Protein AF-A0A7S2NSR1-F1 (afdb_monomer)

Nearest PDB structures (foldseek):
  8z9d-assembly1_PP  TM=3.890E-01  e=7.641E+00  Spinacia oleracea
  7brs-assembly3_C  TM=3.812E-01  e=5.756E+00  Escherichia coli K-12
  3wx1-assembly1_A  TM=3.273E-01  e=6.822E+00  Mus musculus

Organism: NCBI:txid156173

Mean predicted aligned error: 7.09 Å

Secondary structure (DSSP, 8-state):
--PPTT----EEEE------EE-SS-EES--EEEEEETTT--EEEEEEEE--GGGGT-SEEEEEEE-TTS-EEEEEEEE-TTTTTTTTTT-SSSSS-EEEEEEEETTT--EEEEEEEE---SSHHHHTTTT-S---EEEE--TT--HHHHHHHHHHHHHHHHHHT---TT--

Radius of gyration: 16.73 Å; Cα contacts (8 Å, |Δi|>4): 337; chains: 1; bounding box: 35×41×42 Å

Structure (mmCIF, N/CA/C/O backbone):
data_AF-A0A7S2NSR1-F1
#
_entry.id   AF-A0A7S2NSR1-F1
#
loop_
_atom_site.group_PDB
_atom_site.id
_atom_site.type_symbol
_atom_site.label_atom_id
_atom_site.label_alt_id
_atom_site.label_comp_id
_atom_site.label_asym_id
_atom_site.label_entity_id
_atom_site.label_seq_id
_atom_site.pdbx_PDB_ins_code
_atom_site.Cartn_x
_atom_site.Cartn_y
_atom_site.Cartn_z
_atom_site.occupancy
_atom_site.B_iso_or_equiv
_atom_site.auth_seq_id
_atom_site.auth_comp_id
_atom_site.auth_asym_id
_atom_site.auth_atom_id
_atom_site.pdbx_PDB_model_num
ATOM 1 N N . TYR A 1 1 ? -22.356 -13.644 7.910 1.00 44.75 1 TYR A N 1
ATOM 2 C CA . TYR A 1 1 ? -20.954 -13.197 7.951 1.00 44.75 1 TYR A CA 1
ATOM 3 C C . TYR A 1 1 ? -20.373 -13.684 9.257 1.00 44.75 1 TYR A C 1
ATOM 5 O O . TYR A 1 1 ? -20.741 -13.155 10.294 1.00 44.75 1 TYR A O 1
ATOM 13 N N . GLY A 1 2 ? -19.601 -14.764 9.228 1.00 57.62 2 GLY A N 1
ATOM 14 C CA . GLY A 1 2 ? -19.029 -15.362 10.428 1.00 57.62 2 GLY A CA 1
ATOM 15 C C . GLY A 1 2 ? -17.594 -15.750 10.132 1.00 57.62 2 GLY A C 1
ATOM 16 O O . GLY A 1 2 ? -17.317 -16.271 9.052 1.00 57.62 2 GLY A O 1
ATOM 17 N N . TRP A 1 3 ? -16.701 -15.429 11.059 1.00 63.16 3 TRP A N 1
ATOM 18 C CA . TRP A 1 3 ? -15.359 -15.994 11.084 1.00 63.16 3 TRP A CA 1
ATOM 19 C C . TRP A 1 3 ? -15.455 -17.525 11.179 1.00 63.16 3 TRP A C 1
ATOM 21 O O . TRP A 1 3 ? -16.471 -18.023 11.677 1.00 63.16 3 TRP A O 1
ATOM 31 N N . PRO A 1 4 ? -14.446 -18.276 10.701 1.00 76.00 4 PRO A N 1
ATOM 32 C CA . PRO A 1 4 ? -14.382 -19.712 10.946 1.00 76.00 4 PRO A CA 1
ATOM 33 C C . PRO A 1 4 ? -14.554 -19.971 12.447 1.00 76.00 4 PRO A C 1
ATOM 35 O O . PRO A 1 4 ? -13.941 -19.287 13.268 1.00 76.00 4 PRO A O 1
ATOM 38 N N . GLU A 1 5 ? -15.432 -20.903 12.816 1.00 78.25 5 GLU A N 1
ATOM 39 C CA . GLU A 1 5 ? -15.700 -21.194 14.225 1.00 78.25 5 GLU A CA 1
ATOM 40 C C . GLU A 1 5 ? -14.396 -21.574 14.946 1.00 78.25 5 GLU A C 1
ATOM 42 O O . GLU A 1 5 ? -13.675 -22.470 14.512 1.00 78.25 5 GLU A O 1
ATOM 47 N N . GLY A 1 6 ? -14.089 -20.875 16.043 1.00 79.44 6 GLY A N 1
ATOM 48 C CA . GLY A 1 6 ? -12.902 -21.125 16.867 1.00 79.44 6 GLY A CA 1
ATOM 49 C C . GLY A 1 6 ? -11.679 -20.252 16.566 1.00 79.44 6 GLY A C 1
ATOM 50 O O . GLY A 1 6 ? -10.741 -20.278 17.360 1.00 79.44 6 GLY A O 1
ATOM 51 N N . GLU A 1 7 ? -11.682 -19.441 15.502 1.00 79.62 7 GLU A N 1
ATOM 52 C CA . GLU A 1 7 ? -10.598 -18.482 15.257 1.00 79.62 7 GLU A CA 1
ATOM 53 C C . GLU A 1 7 ? -10.914 -17.093 15.820 1.00 79.62 7 GLU A C 1
ATOM 55 O O . GLU A 1 7 ? -11.949 -16.492 15.524 1.00 79.62 7 GLU A O 1
ATOM 60 N N . VAL A 1 8 ? -9.996 -16.565 16.636 1.00 80.50 8 VAL A N 1
ATOM 61 C CA . VAL A 1 8 ? -10.077 -15.199 17.162 1.00 80.50 8 VAL A CA 1
ATOM 62 C C . VAL A 1 8 ? -9.380 -14.266 16.168 1.00 80.50 8 VAL A C 1
ATOM 64 O O . VAL A 1 8 ? -8.158 -14.352 16.020 1.00 80.50 8 VAL A O 1
ATOM 67 N N . PRO A 1 9 ? -10.108 -13.375 15.469 1.00 83.81 9 PRO A N 1
ATOM 68 C CA . PRO A 1 9 ? -9.483 -12.428 14.556 1.00 83.81 9 PRO A CA 1
ATOM 69 C C . PRO A 1 9 ? -8.583 -11.469 15.341 1.00 83.81 9 PRO A C 1
ATOM 71 O O . PRO A 1 9 ? -8.995 -10.932 16.364 1.00 83.81 9 PRO A O 1
ATOM 74 N N . MET A 1 10 ? -7.362 -11.240 14.855 1.00 88.06 10 MET A N 1
ATOM 75 C CA . MET A 1 10 ? -6.418 -10.306 15.487 1.00 88.06 10 MET A CA 1
ATOM 76 C C . MET A 1 10 ? -6.548 -8.889 14.920 1.00 88.06 10 MET A C 1
ATOM 78 O O . MET A 1 10 ? -6.518 -7.909 15.657 1.00 88.06 10 MET A O 1
ATOM 82 N N . LEU A 1 11 ? -6.719 -8.776 13.602 1.00 93.06 11 LEU A N 1
ATOM 83 C CA . LEU A 1 11 ? -6.808 -7.505 12.889 1.00 93.06 11 LEU A CA 1
ATOM 84 C C . LEU A 1 11 ? -8.128 -7.420 12.133 1.00 93.06 11 LEU A C 1
ATOM 86 O O . LEU A 1 11 ? -8.550 -8.379 11.487 1.00 93.06 11 LEU A O 1
ATOM 90 N N . GLN A 1 12 ? -8.750 -6.246 12.175 1.00 93.19 12 GLN A N 1
ATOM 91 C CA . GLN A 1 12 ? -9.873 -5.909 11.315 1.00 93.19 12 GLN A CA 1
ATOM 92 C C . GLN A 1 12 ? -9.478 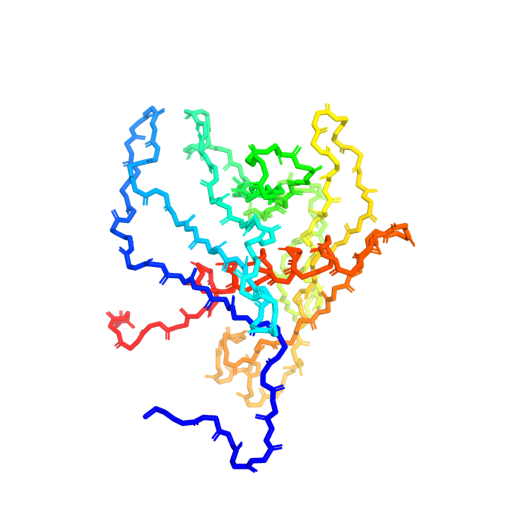-4.737 10.421 1.00 93.19 12 GLN A C 1
ATOM 94 O O . GLN A 1 12 ? -9.135 -3.657 10.906 1.00 93.19 12 GLN A O 1
ATOM 99 N N . PHE A 1 13 ? -9.568 -4.968 9.113 1.00 94.88 13 PHE A N 1
ATOM 100 C CA . PHE A 1 13 ? -9.422 -3.947 8.085 1.00 94.88 13 PHE A CA 1
ATOM 101 C C . PHE A 1 13 ? -10.811 -3.464 7.680 1.00 94.88 13 PHE A C 1
ATOM 103 O O . PHE A 1 13 ? -11.662 -4.271 7.304 1.00 94.88 13 PHE A O 1
ATOM 110 N N . ASP A 1 14 ? -11.046 -2.160 7.759 1.00 94.38 14 ASP A N 1
ATOM 111 C CA . ASP A 1 14 ? -12.296 -1.544 7.327 1.00 94.38 14 ASP A CA 1
ATOM 112 C C . ASP A 1 14 ? -12.031 -0.615 6.143 1.00 94.38 14 ASP A C 1
ATOM 114 O O . ASP A 1 14 ? -11.236 0.325 6.229 1.00 94.38 14 ASP A O 1
ATOM 118 N N . ARG A 1 15 ? -12.682 -0.916 5.016 1.00 92.75 15 ARG A N 1
ATOM 119 C CA . ARG A 1 15 ? -12.640 -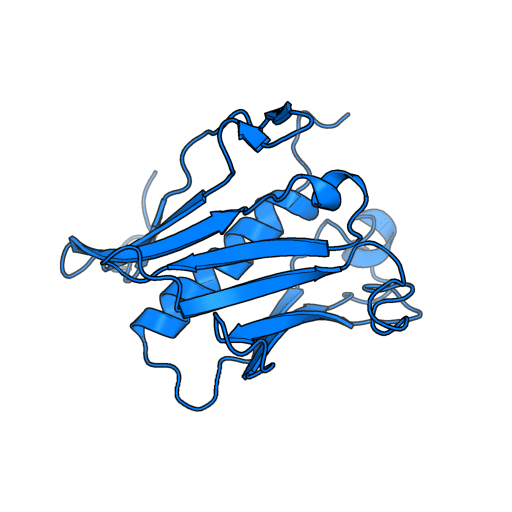0.112 3.796 1.00 92.75 15 ARG A CA 1
ATOM 120 C C . ARG A 1 15 ? -14.039 0.445 3.535 1.00 92.75 15 ARG A C 1
ATOM 122 O O . ARG A 1 15 ? -14.886 -0.288 3.014 1.00 92.75 15 ARG A O 1
ATOM 129 N N . PRO A 1 16 ? -14.296 1.728 3.830 1.00 90.56 16 PRO A N 1
ATOM 130 C CA . PRO A 1 16 ? -15.581 2.329 3.521 1.00 90.56 16 PRO A CA 1
ATOM 131 C C . PRO A 1 16 ? -15.783 2.413 2.006 1.00 90.56 16 PRO A C 1
ATOM 133 O O . PRO A 1 16 ? -14.847 2.634 1.232 1.00 90.56 16 PRO A O 1
ATOM 136 N N . PHE A 1 17 ? -17.034 2.291 1.566 1.00 85.06 17 PHE A N 1
ATOM 137 C CA . PHE A 1 17 ? -17.376 2.569 0.177 1.00 85.06 17 PHE A CA 1
ATOM 138 C C . PHE A 1 17 ? -17.165 4.062 -0.116 1.00 85.06 17 PHE A C 1
ATOM 140 O O . PHE A 1 17 ? -17.835 4.928 0.448 1.00 85.06 17 PHE A O 1
ATOM 147 N N . ARG A 1 18 ? -16.224 4.366 -1.014 1.00 85.94 18 ARG A N 1
ATOM 148 C CA . ARG A 1 18 ? -15.900 5.727 -1.456 1.00 85.94 18 ARG A CA 1
ATOM 149 C C . ARG A 1 18 ? -16.059 5.814 -2.977 1.00 85.94 18 ARG A C 1
ATOM 151 O O . ARG A 1 18 ? -15.383 5.095 -3.711 1.00 85.94 18 ARG A O 1
ATOM 158 N N . CYS A 1 19 ? -16.919 6.712 -3.462 1.00 82.56 19 CYS A N 1
ATOM 159 C CA . CYS A 1 19 ? -16.980 7.076 -4.883 1.00 82.56 19 CYS A CA 1
ATOM 160 C C . CYS A 1 19 ? -15.870 8.082 -5.192 1.00 82.56 19 CYS A C 1
ATOM 162 O O . CYS A 1 19 ? -16.094 9.293 -5.137 1.00 82.56 19 CYS A O 1
ATOM 164 N N . THR A 1 20 ? -14.668 7.579 -5.460 1.00 82.69 20 THR A N 1
ATOM 165 C CA . THR A 1 20 ? -13.517 8.432 -5.760 1.00 82.69 20 THR A CA 1
ATOM 166 C C . THR A 1 20 ? -13.690 9.119 -7.104 1.00 82.69 20 THR A C 1
ATOM 168 O O . THR A 1 20 ? -13.854 8.454 -8.125 1.00 82.69 20 THR A O 1
ATOM 171 N N . MET A 1 21 ? -13.621 10.449 -7.105 1.00 77.31 21 MET A N 1
ATOM 172 C CA . MET A 1 21 ? -13.646 11.254 -8.321 1.00 77.31 21 MET A CA 1
ATOM 173 C C . MET A 1 21 ? -12.380 12.094 -8.413 1.00 77.31 21 MET A C 1
ATOM 175 O O . MET A 1 21 ? -12.028 12.831 -7.492 1.00 77.31 21 MET A O 1
ATOM 179 N N . CYS A 1 22 ? -11.697 11.987 -9.546 1.00 71.38 22 CYS A N 1
ATOM 180 C CA . CYS A 1 22 ? -10.557 12.834 -9.854 1.00 71.38 22 CYS A CA 1
ATOM 181 C C . CYS A 1 22 ? -11.065 14.204 -10.324 1.00 71.38 22 CYS A C 1
ATOM 183 O O . CYS A 1 22 ? -11.746 14.291 -11.344 1.00 71.38 22 CYS A O 1
ATOM 185 N N . CYS A 1 23 ? -10.732 15.265 -9.593 1.00 68.38 23 CYS A N 1
ATOM 186 C CA . CYS A 1 23 ? -10.880 16.652 -10.027 1.00 68.38 23 CYS A CA 1
ATOM 187 C C . CYS A 1 23 ? -9.497 17.195 -10.424 1.00 68.38 23 CYS A C 1
ATOM 189 O O . CYS A 1 23 ? -8.474 16.685 -9.967 1.00 68.38 23 CYS A O 1
ATOM 191 N N . CYS A 1 24 ? -9.441 18.233 -11.263 1.00 66.44 24 CYS A N 1
ATOM 192 C CA . CYS A 1 24 ? -8.185 18.775 -11.796 1.00 66.44 24 CYS A CA 1
ATOM 193 C C . CYS A 1 24 ? -7.163 19.177 -10.716 1.00 66.44 24 CYS A C 1
ATOM 195 O O . CYS A 1 24 ? -5.969 19.153 -10.987 1.00 66.44 24 CYS A O 1
ATOM 197 N N . CYS A 1 25 ? -7.603 19.503 -9.496 1.00 70.81 25 CYS A N 1
ATOM 198 C CA . CYS A 1 25 ? -6.738 19.929 -8.395 1.00 70.81 25 CYS A CA 1
ATOM 199 C C . CYS A 1 25 ? -6.784 19.028 -7.148 1.00 70.81 25 CYS A C 1
ATOM 201 O O . CYS A 1 25 ? -5.965 19.212 -6.248 1.00 70.81 25 CYS A O 1
ATOM 203 N N . CYS A 1 26 ? -7.705 18.064 -7.067 1.00 70.25 26 CYS A N 1
ATOM 2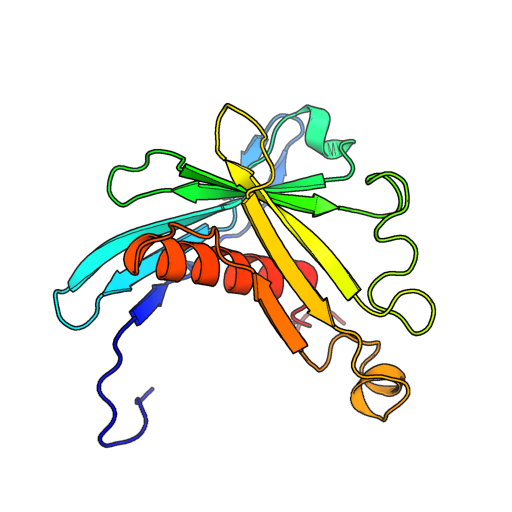04 C CA . CYS A 1 26 ? -7.881 17.232 -5.876 1.00 70.25 26 CYS A CA 1
ATOM 205 C C . CYS A 1 26 ? -8.554 15.890 -6.184 1.00 70.25 26 CYS A C 1
ATOM 207 O O . CYS A 1 26 ? -9.252 15.727 -7.184 1.00 70.25 26 CYS A O 1
ATOM 209 N N . LEU A 1 27 ? -8.380 14.931 -5.278 1.00 80.94 27 LEU A N 1
ATOM 210 C CA . LEU A 1 27 ? -9.111 13.671 -5.297 1.00 80.94 27 LEU A CA 1
ATOM 211 C C . LEU A 1 27 ? -10.291 13.777 -4.337 1.00 80.94 27 LEU A C 1
ATOM 213 O O . LEU A 1 27 ? -10.115 13.812 -3.119 1.00 80.94 27 LEU A O 1
ATOM 217 N N . LEU A 1 28 ? -11.497 13.862 -4.889 1.00 82.88 28 LEU A N 1
ATOM 218 C CA . LEU A 1 28 ? -12.724 13.850 -4.105 1.00 82.88 28 LEU A CA 1
ATOM 219 C C . LEU A 1 28 ? -12.980 12.418 -3.635 1.00 82.88 28 LEU A C 1
ATOM 221 O O . LEU A 1 28 ? -12.962 11.490 -4.444 1.00 82.88 28 LEU A O 1
ATOM 225 N N . ASN A 1 29 ? -13.239 12.245 -2.337 1.00 87.62 29 ASN A N 1
ATOM 226 C CA . ASN A 1 29 ? -13.463 10.942 -1.699 1.00 87.62 29 ASN A CA 1
ATOM 227 C C . ASN A 1 29 ? -12.352 9.920 -2.012 1.00 87.62 29 ASN A C 1
ATOM 229 O O . ASN A 1 29 ? -12.625 8.908 -2.664 1.00 87.62 29 ASN A O 1
ATOM 233 N N . PRO A 1 30 ? -11.101 10.171 -1.586 1.00 90.12 30 PRO A N 1
ATOM 234 C CA . PRO A 1 30 ? -10.001 9.232 -1.790 1.00 90.12 30 PRO A CA 1
ATOM 235 C C . PRO A 1 30 ? -10.330 7.856 -1.199 1.00 90.12 30 PRO A C 1
ATOM 237 O O . PRO A 1 30 ? -11.037 7.751 -0.195 1.00 90.12 30 PRO A O 1
ATOM 240 N N . GLN A 1 31 ? -9.813 6.804 -1.832 1.00 92.31 31 GLN A N 1
ATOM 241 C CA . GLN A 1 31 ? -9.877 5.457 -1.271 1.00 92.31 31 GLN A CA 1
ATOM 242 C C . GLN A 1 31 ? -9.038 5.400 0.009 1.00 92.31 31 GLN A C 1
ATOM 244 O O . GLN A 1 31 ? -7.942 5.958 0.063 1.00 92.31 31 GLN A O 1
ATOM 249 N N . GLU A 1 32 ? -9.541 4.717 1.026 1.00 94.94 32 GLU A N 1
ATOM 250 C CA . GLU A 1 32 ? -8.862 4.562 2.309 1.00 94.94 32 GLU A CA 1
ATOM 251 C C . GLU A 1 32 ? -9.197 3.208 2.931 1.00 94.94 32 GLU A C 1
ATOM 253 O O . GLU A 1 32 ? -10.207 2.588 2.594 1.00 94.94 32 GLU A O 1
ATOM 258 N N . MET A 1 33 ? -8.336 2.759 3.833 1.00 96.44 33 MET A N 1
ATOM 259 C CA . MET A 1 33 ? -8.508 1.548 4.615 1.00 96.44 33 MET A CA 1
ATOM 260 C C . MET A 1 33 ? -7.973 1.799 6.017 1.00 96.44 33 MET A C 1
ATOM 262 O O . MET A 1 33 ? -6.821 2.195 6.175 1.00 96.44 33 MET A O 1
ATOM 266 N N . SER A 1 34 ? -8.803 1.567 7.025 1.00 96.44 34 SER A N 1
ATOM 267 C CA . SER A 1 34 ? -8.416 1.673 8.430 1.00 96.44 34 SER A CA 1
ATOM 268 C C . SER A 1 34 ? -8.128 0.297 9.020 1.00 96.44 34 SER A C 1
ATOM 270 O O . SER A 1 34 ? -8.678 -0.711 8.572 1.00 96.44 34 SER A O 1
ATOM 272 N N . VAL A 1 35 ? -7.247 0.258 10.016 1.00 96.94 35 VAL A N 1
ATOM 273 C CA . VAL A 1 35 ? -6.859 -0.957 10.734 1.00 96.94 35 VAL A CA 1
ATOM 274 C C . VAL A 1 35 ? -7.136 -0.771 12.210 1.00 96.94 35 VAL A C 1
ATOM 276 O O . VAL A 1 35 ? -6.783 0.253 12.799 1.00 96.94 35 VAL A O 1
ATOM 279 N N . LYS A 1 36 ? -7.713 -1.796 12.826 1.00 95.19 36 LYS A N 1
ATOM 280 C CA . LYS A 1 36 ? -7.838 -1.884 14.277 1.00 95.19 36 LYS A CA 1
ATOM 281 C C . LYS A 1 36 ? -7.464 -3.271 14.777 1.00 95.19 36 LYS A C 1
ATOM 283 O O . LYS A 1 36 ? -7.709 -4.270 14.096 1.00 95.19 36 LYS A O 1
ATOM 288 N N . ASP A 1 37 ? -6.898 -3.312 15.974 1.00 93.94 37 ASP A N 1
ATOM 289 C CA . ASP A 1 37 ? -6.744 -4.549 16.731 1.00 93.94 37 ASP A CA 1
ATOM 290 C C . ASP A 1 37 ? -8.112 -4.943 17.297 1.00 93.94 37 ASP A C 1
ATOM 292 O O . ASP A 1 37 ? -8.786 -4.152 17.961 1.00 93.94 37 ASP A O 1
ATOM 296 N N . VAL A 1 38 ? -8.553 -6.163 17.003 1.00 90.81 38 VAL A N 1
ATOM 297 C CA . VAL A 1 38 ? -9.863 -6.655 17.442 1.00 90.81 38 VAL A CA 1
ATOM 298 C C . VAL A 1 38 ? -9.861 -7.004 18.929 1.00 90.81 38 VAL A C 1
ATOM 300 O O . VAL A 1 38 ? -10.890 -6.864 19.590 1.00 90.81 38 VAL A O 1
ATOM 303 N N . THR A 1 39 ? -8.715 -7.406 19.476 1.00 88.81 39 THR A N 1
ATOM 304 C CA . THR A 1 39 ? -8.581 -7.817 20.879 1.00 88.81 39 THR A CA 1
ATOM 305 C C . THR A 1 39 ? -8.749 -6.619 21.803 1.00 88.81 39 THR A C 1
ATOM 307 O O . THR A 1 39 ? -9.501 -6.665 22.773 1.00 88.81 39 THR A O 1
ATOM 310 N N . THR A 1 40 ? -8.064 -5.524 21.479 1.00 89.19 40 THR A N 1
ATOM 311 C CA . THR A 1 40 ? -8.053 -4.295 22.282 1.00 89.19 40 THR A CA 1
ATOM 312 C C . THR A 1 40 ? -9.065 -3.250 21.802 1.00 89.19 40 THR A C 1
ATOM 314 O O . THR A 1 40 ? -9.294 -2.265 22.499 1.00 89.19 40 THR A O 1
ATOM 317 N N . GLN A 1 41 ? -9.675 -3.445 20.624 1.00 89.25 41 GLN A N 1
ATOM 318 C CA . GLN A 1 41 ? -10.510 -2.453 19.924 1.00 89.25 41 GLN A CA 1
ATOM 319 C C . GLN A 1 41 ? -9.783 -1.120 19.673 1.00 89.25 41 GLN A C 1
ATOM 321 O O . GLN A 1 41 ? -10.418 -0.078 19.504 1.00 89.25 41 GLN A O 1
ATOM 326 N N . THR A 1 42 ? -8.448 -1.143 19.633 1.00 92.38 42 THR A N 1
ATOM 327 C CA . THR A 1 42 ? -7.638 0.061 19.438 1.00 92.38 42 THR A CA 1
ATOM 328 C C . THR A 1 42 ? -7.433 0.352 17.949 1.00 92.38 42 THR A C 1
ATOM 330 O O . THR A 1 42 ? -7.125 -0.560 17.172 1.00 92.38 42 THR A O 1
ATOM 333 N N . PRO A 1 43 ? -7.609 1.612 17.509 1.00 94.94 43 PRO A N 1
ATOM 334 C CA . PRO A 1 43 ? -7.282 2.001 16.147 1.00 94.94 43 PRO A CA 1
ATOM 335 C C . PRO A 1 43 ? -5.762 2.048 15.980 1.00 94.94 43 PRO A C 1
ATOM 337 O O . PRO A 1 43 ? -5.070 2.724 16.737 1.00 94.94 43 PRO A O 1
ATOM 340 N N . LEU A 1 44 ? -5.251 1.362 14.961 1.00 95.94 44 LEU A N 1
ATOM 341 C CA . LEU A 1 44 ? -3.820 1.326 14.650 1.00 95.94 44 LEU A CA 1
ATOM 342 C C . LEU A 1 44 ? -3.428 2.347 13.578 1.00 95.94 44 LEU A C 1
ATOM 344 O O . LEU A 1 44 ? -2.243 2.491 13.301 1.00 95.94 44 LEU A O 1
ATOM 348 N N . GLY A 1 45 ? -4.397 3.037 12.970 1.00 96.25 45 GLY A N 1
ATOM 349 C CA . GLY A 1 45 ? -4.195 3.927 11.827 1.00 96.25 45 GLY A CA 1
ATOM 350 C C . GLY A 1 45 ? -4.689 3.287 10.533 1.00 96.25 45 GLY A C 1
ATOM 351 O O . GLY A 1 45 ? -5.715 2.601 10.525 1.00 96.25 45 GLY A O 1
ATOM 352 N N . GLY A 1 46 ? -3.983 3.503 9.427 1.00 96.88 46 GLY A N 1
ATOM 353 C CA . GLY A 1 46 ? -4.376 2.917 8.150 1.00 96.88 46 GLY A CA 1
ATOM 354 C C . GLY A 1 46 ? -3.661 3.501 6.946 1.00 96.88 46 GLY A C 1
ATOM 355 O O . GLY A 1 46 ? -2.611 4.124 7.063 1.00 96.88 46 GLY A O 1
ATOM 356 N N . THR A 1 47 ? -4.254 3.301 5.776 1.00 97.69 47 THR A N 1
ATOM 357 C CA . THR A 1 47 ? -3.730 3.793 4.504 1.00 97.69 47 THR A CA 1
ATOM 358 C C . THR A 1 47 ? -4.774 4.624 3.786 1.00 97.69 47 THR A C 1
ATOM 360 O O . THR A 1 47 ? -5.954 4.276 3.758 1.00 97.69 47 THR A O 1
ATOM 363 N N . LYS A 1 48 ? -4.337 5.705 3.146 1.00 95.31 48 LYS A N 1
ATOM 364 C CA . LYS A 1 48 ? -5.180 6.552 2.309 1.00 95.31 48 LYS A CA 1
ATOM 365 C C . LYS A 1 48 ? -4.481 6.868 0.998 1.00 95.31 48 LYS A C 1
ATOM 367 O O . LYS A 1 48 ? -3.290 7.165 0.961 1.00 95.31 48 LYS A O 1
ATOM 372 N N . MET A 1 49 ? -5.246 6.815 -0.083 1.00 91.94 49 MET A N 1
ATOM 373 C CA . MET A 1 49 ? -4.793 7.249 -1.394 1.00 91.94 49 MET A CA 1
ATOM 374 C C . MET A 1 49 ? -4.590 8.766 -1.384 1.00 91.94 49 MET A C 1
ATOM 376 O O . MET A 1 49 ? -5.506 9.526 -1.059 1.00 91.94 49 MET A O 1
ATOM 380 N N . GLU A 1 50 ? -3.397 9.207 -1.760 1.00 88.19 50 GLU A N 1
ATOM 381 C CA . GLU A 1 50 ? -3.080 10.621 -1.918 1.00 88.19 50 GLU A CA 1
ATOM 382 C C . GLU A 1 50 ? -3.185 11.045 -3.380 1.00 88.19 50 GLU A C 1
ATOM 384 O O . GLU A 1 50 ? -3.103 10.237 -4.305 1.00 88.19 50 GLU A O 1
ATOM 389 N N . TRP A 1 51 ? -3.383 12.344 -3.583 1.00 75.38 51 TRP A N 1
ATOM 390 C CA . TRP A 1 51 ? -3.391 12.961 -4.898 1.00 75.38 51 TRP A CA 1
ATOM 391 C C . TRP A 1 51 ? -2.823 14.364 -4.820 1.00 75.38 51 TRP A C 1
ATOM 393 O O . TRP A 1 51 ? -3.215 15.153 -3.961 1.00 75.38 51 TRP A O 1
ATOM 403 N N . SER A 1 52 ? -1.949 14.693 -5.761 1.00 67.19 52 SER A N 1
ATOM 404 C CA . SER A 1 52 ? -1.503 16.060 -6.002 1.00 67.19 52 SER A CA 1
ATOM 405 C C . SER A 1 52 ? -1.901 16.491 -7.417 1.00 67.19 52 SER A C 1
ATOM 407 O O . SER A 1 52 ? -2.051 15.667 -8.308 1.00 67.19 52 SER A O 1
ATOM 409 N N . CYS A 1 53 ? -2.115 17.786 -7.646 1.00 53.78 53 CYS A N 1
ATOM 410 C CA . CYS A 1 53 ? -2.527 18.333 -8.950 1.00 53.78 53 CYS A CA 1
ATOM 411 C C . CYS A 1 53 ? -1.621 17.906 -10.143 1.00 53.78 53 CYS A C 1
ATOM 413 O O . CYS A 1 53 ? -2.149 17.532 -11.195 1.00 53.78 53 CYS A O 1
ATOM 415 N N . PRO A 1 54 ? -0.279 17.812 -10.002 1.00 58.66 54 PRO A N 1
ATOM 416 C CA . PRO A 1 54 ? 0.579 17.246 -11.050 1.00 58.66 54 PRO A CA 1
ATOM 417 C C . PRO A 1 54 ? 0.333 15.747 -11.302 1.00 58.66 54 PRO A C 1
ATOM 419 O O . PRO A 1 54 ? 0.725 15.231 -12.344 1.00 58.66 54 PRO A O 1
ATOM 422 N N . MET A 1 55 ? -0.342 15.044 -10.383 1.00 54.19 55 MET A N 1
ATOM 423 C CA . MET A 1 55 ? -0.533 13.587 -10.377 1.00 54.19 55 MET A CA 1
ATOM 424 C C . MET A 1 55 ? -1.518 13.060 -11.422 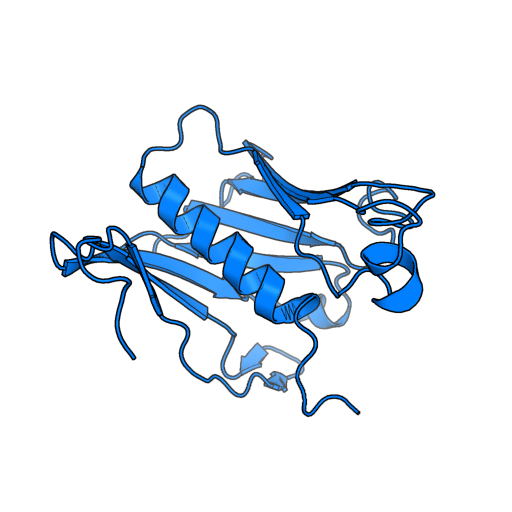1.00 54.19 55 MET A C 1
ATOM 426 O O . MET A 1 55 ? -1.542 11.862 -11.713 1.00 54.19 55 MET A O 1
ATOM 430 N N . THR A 1 56 ? -2.255 13.968 -12.066 1.00 51.94 56 THR A N 1
ATOM 431 C CA . THR A 1 56 ? -2.997 13.692 -13.303 1.00 51.94 56 THR A CA 1
ATOM 432 C C . THR A 1 56 ? -2.057 13.298 -14.446 1.00 51.94 56 THR A C 1
ATOM 434 O O . THR A 1 56 ? -2.436 12.508 -15.304 1.00 51.94 56 THR A O 1
ATOM 437 N N . VAL A 1 57 ? -0.820 13.811 -14.412 1.00 54.56 57 VAL A N 1
ATOM 438 C CA . VAL A 1 57 ? 0.276 13.506 -15.345 1.00 54.56 57 VAL A CA 1
ATOM 439 C C . VAL A 1 57 ? 1.402 12.728 -14.645 1.00 54.56 57 VAL A C 1
ATOM 441 O O . VAL A 1 57 ? 2.269 12.176 -15.318 1.00 54.56 57 VAL A O 1
ATOM 444 N N . CYS A 1 58 ? 1.411 12.637 -13.304 1.00 56.62 58 CYS A N 1
ATOM 445 C CA . CYS A 1 58 ? 2.433 11.846 -12.629 1.00 56.62 58 CYS A CA 1
ATOM 446 C C . CYS A 1 58 ? 2.229 10.357 -12.897 1.00 56.62 58 CYS A C 1
ATOM 448 O O . CYS A 1 58 ? 1.124 9.822 -12.761 1.00 56.62 58 CYS A O 1
ATOM 450 N N . PRO A 1 59 ? 3.334 9.660 -13.138 1.00 67.44 59 PRO A N 1
ATOM 451 C CA . PRO A 1 59 ? 3.323 8.248 -13.445 1.00 67.44 59 PRO A CA 1
ATOM 452 C C . PRO A 1 59 ? 3.328 7.376 -12.187 1.00 67.44 59 PRO A C 1
ATOM 454 O O . PRO A 1 59 ? 3.706 6.217 -12.242 1.00 67.44 59 PRO A O 1
ATOM 457 N N . TYR A 1 60 ? 2.936 7.927 -11.041 1.00 75.25 60 TYR A N 1
ATOM 458 C CA . TYR A 1 60 ? 2.872 7.207 -9.778 1.00 75.25 60 TYR A CA 1
ATOM 459 C C . TYR A 1 60 ? 1.515 7.432 -9.129 1.00 75.25 60 TYR A C 1
ATOM 461 O O . TYR A 1 60 ? 0.923 8.515 -9.211 1.00 75.25 60 TYR A O 1
ATOM 469 N N . ARG A 1 61 ? 1.019 6.396 -8.461 1.00 84.06 61 ARG A N 1
ATOM 470 C CA . ARG A 1 61 ? -0.128 6.474 -7.559 1.00 84.06 61 ARG A CA 1
ATOM 471 C C . ARG A 1 61 ? 0.381 6.299 -6.139 1.00 84.06 61 ARG A C 1
ATOM 473 O O . ARG A 1 61 ? 1.076 5.334 -5.851 1.00 84.06 61 ARG A O 1
ATOM 480 N N . ARG A 1 62 ? 0.068 7.268 -5.284 1.00 89.56 62 ARG A N 1
ATOM 481 C CA . ARG A 1 62 ? 0.630 7.385 -3.940 1.00 89.56 62 ARG A CA 1
ATOM 482 C C . ARG A 1 62 ? -0.376 6.942 -2.899 1.00 89.56 62 ARG A C 1
ATOM 484 O O . ARG A 1 62 ? -1.540 7.345 -2.940 1.00 89.56 62 ARG A O 1
ATOM 491 N N . PHE A 1 63 ? 0.093 6.140 -1.961 1.00 94.62 63 PHE A N 1
ATOM 492 C CA . PHE A 1 63 ? -0.674 5.668 -0.823 1.00 94.62 63 PHE A CA 1
ATOM 493 C C . PHE A 1 63 ? 0.100 6.020 0.429 1.00 94.62 63 PHE A C 1
ATOM 495 O O . PHE A 1 63 ? 1.184 5.498 0.666 1.00 94.62 63 PHE A O 1
ATOM 502 N N . ALA A 1 64 ? -0.445 6.932 1.216 1.00 96.38 64 ALA A N 1
ATOM 503 C CA . ALA A 1 64 ? 0.153 7.316 2.474 1.00 96.38 64 ALA A CA 1
ATOM 504 C C . ALA A 1 64 ? -0.352 6.406 3.587 1.00 96.38 64 ALA A C 1
ATOM 506 O O . ALA A 1 64 ? -1.550 6.130 3.688 1.00 96.38 64 ALA A O 1
ATOM 507 N N . ILE A 1 65 ? 0.584 5.946 4.406 1.00 97.62 65 ILE A N 1
ATOM 508 C CA . ILE A 1 65 ? 0.339 5.108 5.569 1.00 97.62 65 ILE A CA 1
ATOM 509 C C . ILE A 1 65 ? 0.445 6.006 6.797 1.00 97.62 65 ILE A C 1
ATOM 511 O O . ILE A 1 65 ? 1.472 6.653 7.017 1.00 97.62 65 ILE A O 1
ATOM 515 N N . PHE A 1 66 ? -0.626 6.044 7.580 1.00 97.25 66 PHE A N 1
ATOM 516 C CA . PHE A 1 66 ? -0.777 6.905 8.743 1.00 97.25 66 PHE A CA 1
ATOM 517 C C . PHE A 1 66 ? -0.874 6.076 10.014 1.00 97.25 66 PHE A C 1
ATOM 519 O O . PHE A 1 66 ? -1.531 5.032 10.027 1.00 97.25 66 PHE A O 1
ATOM 526 N N . ASP A 1 67 ? -0.267 6.574 11.084 1.00 96.31 67 ASP A N 1
ATOM 527 C CA . ASP A 1 67 ? -0.442 6.037 12.428 1.00 96.31 67 ASP A CA 1
ATOM 528 C C . ASP A 1 67 ? -1.850 6.328 12.995 1.00 96.31 67 ASP A C 1
ATOM 530 O O . ASP A 1 67 ? -2.728 6.899 12.337 1.00 96.31 67 ASP A O 1
ATOM 534 N N . SER A 1 68 ? -2.081 5.916 14.241 1.00 94.69 68 SER A N 1
ATOM 535 C CA . SER A 1 68 ? -3.333 6.161 14.965 1.00 94.69 68 SER A CA 1
ATOM 536 C C . SER A 1 68 ? -3.596 7.644 15.267 1.00 94.69 68 SER A C 1
ATOM 538 O O . SER A 1 68 ? -4.744 8.021 15.502 1.00 94.69 68 SER A O 1
ATOM 540 N N . PHE A 1 69 ? -2.567 8.493 15.213 1.00 94.75 69 PHE A N 1
ATOM 541 C CA . PHE A 1 69 ? -2.633 9.942 15.410 1.00 94.75 69 PHE A CA 1
ATOM 542 C C . PHE A 1 69 ? -2.750 10.722 14.090 1.00 94.75 69 PHE A C 1
ATOM 544 O O . PHE A 1 69 ? -2.673 11.950 14.096 1.00 94.75 69 PHE A O 1
ATOM 551 N N . ALA A 1 70 ? -2.971 10.028 12.967 1.00 93.19 70 ALA A N 1
ATOM 552 C CA . ALA A 1 70 ? -3.018 10.591 11.618 1.00 93.19 70 ALA A CA 1
ATOM 553 C C . ALA A 1 70 ? -1.698 11.238 11.145 1.00 93.19 70 ALA A C 1
ATOM 555 O O . ALA A 1 70 ? -1.695 12.064 10.228 1.00 93.19 70 ALA A O 1
ATOM 556 N N . THR A 1 71 ? -0.566 10.831 11.718 1.00 96.00 71 THR A N 1
ATOM 557 C CA . THR A 1 71 ? 0.775 11.193 11.253 1.00 96.00 71 THR A CA 1
ATOM 558 C C . THR A 1 71 ? 1.197 10.246 10.139 1.00 96.00 71 THR A C 1
ATOM 560 O O . THR A 1 71 ? 1.139 9.027 10.289 1.00 96.00 71 THR A O 1
ATOM 563 N N . LYS A 1 72 ? 1.637 10.798 9.005 1.00 96.44 72 LYS A N 1
ATOM 564 C CA . LYS A 1 72 ? 2.150 10.011 7.878 1.00 96.44 72 LYS A CA 1
ATOM 565 C C . LYS A 1 72 ? 3.523 9.436 8.236 1.00 96.44 72 LYS A C 1
ATOM 567 O O . LYS A 1 72 ? 4.471 10.196 8.402 1.00 96.44 72 LYS A O 1
ATOM 572 N N . GLU A 1 73 ? 3.629 8.113 8.330 1.00 95.56 73 GLU A N 1
ATOM 573 C CA . GLU A 1 73 ? 4.888 7.412 8.634 1.00 95.56 73 GLU A CA 1
ATOM 574 C C . GLU A 1 73 ? 5.587 6.935 7.358 1.00 95.56 73 GLU A C 1
ATOM 576 O O . GLU A 1 73 ? 6.794 7.113 7.182 1.00 95.56 73 GLU A O 1
ATOM 581 N N . PHE A 1 74 ? 4.810 6.347 6.447 1.00 97.19 74 PHE A N 1
ATOM 582 C CA . PHE A 1 74 ? 5.317 5.757 5.216 1.00 97.19 74 PHE A CA 1
ATOM 583 C C . PHE A 1 74 ? 4.472 6.168 4.014 1.00 97.19 74 PHE A C 1
ATOM 585 O O . PHE A 1 74 ? 3.344 6.653 4.129 1.00 97.19 74 PHE A O 1
ATOM 592 N N . GLU A 1 75 ? 5.023 5.937 2.835 1.00 95.94 75 GLU A N 1
ATOM 593 C CA . GLU A 1 75 ? 4.353 6.108 1.560 1.00 95.94 75 GLU A CA 1
ATOM 594 C C . GLU A 1 75 ? 4.686 4.938 0.642 1.00 95.94 75 GLU A C 1
ATOM 596 O O . GLU A 1 75 ? 5.834 4.509 0.562 1.00 95.94 75 GLU A O 1
ATOM 601 N N . VAL A 1 76 ? 3.683 4.433 -0.064 1.00 95.25 76 VAL A N 1
ATOM 602 C CA . VAL A 1 76 ? 3.861 3.472 -1.148 1.00 95.25 76 VAL A CA 1
ATOM 603 C C . VAL A 1 76 ? 3.598 4.179 -2.463 1.00 95.25 76 VAL A C 1
ATOM 605 O O . VAL A 1 76 ? 2.531 4.766 -2.664 1.00 95.25 76 VAL A O 1
ATOM 608 N N . GLU A 1 77 ? 4.564 4.093 -3.369 1.00 89.81 77 GLU A N 1
ATOM 609 C CA . GLU A 1 77 ? 4.415 4.571 -4.738 1.00 89.81 77 GLU A CA 1
ATOM 610 C C . GLU A 1 77 ? 4.180 3.379 -5.668 1.00 89.81 77 GLU A C 1
ATOM 612 O O . GLU A 1 77 ? 5.017 2.489 -5.793 1.00 89.81 77 GLU A O 1
ATOM 617 N N . VAL A 1 78 ? 3.026 3.365 -6.330 1.00 88.19 78 VAL A N 1
ATOM 618 C CA . VAL A 1 78 ? 2.689 2.383 -7.362 1.00 88.19 78 VAL A CA 1
ATOM 619 C C . VAL A 1 78 ? 3.031 2.997 -8.720 1.00 88.19 78 VAL A C 1
ATOM 621 O O . VAL A 1 78 ? 2.343 3.940 -9.136 1.00 88.19 78 VAL A O 1
ATOM 624 N N . PRO A 1 79 ? 4.090 2.531 -9.405 1.00 80.50 79 PRO A N 1
ATOM 625 C CA . PRO A 1 79 ? 4.456 3.052 -10.712 1.00 80.50 79 PRO A CA 1
ATOM 626 C C . PRO A 1 79 ? 3.430 2.657 -11.772 1.00 80.50 79 PRO A C 1
ATOM 628 O O . PRO A 1 79 ? 2.900 1.548 -11.794 1.00 80.50 79 PRO A O 1
ATOM 631 N N . LEU A 1 80 ? 3.167 3.592 -12.676 1.00 71.12 80 LEU A N 1
ATOM 632 C CA . LEU A 1 80 ? 2.385 3.416 -13.885 1.00 71.12 80 LEU A CA 1
ATOM 633 C C . LEU A 1 80 ? 3.355 3.461 -15.070 1.00 71.12 80 LEU A C 1
ATOM 635 O O . LEU A 1 80 ? 4.012 4.475 -15.307 1.00 71.12 80 LEU A O 1
ATOM 639 N N . ALA A 1 81 ? 3.417 2.368 -15.833 1.00 66.81 81 ALA A N 1
ATOM 640 C CA . ALA A 1 81 ? 4.339 2.193 -16.960 1.00 66.81 81 ALA A CA 1
ATOM 641 C C . ALA A 1 81 ? 5.831 2.289 -16.553 1.00 66.81 81 ALA A C 1
ATOM 643 O O . ALA A 1 81 ? 6.204 1.885 -15.458 1.00 66.81 81 ALA A O 1
ATOM 644 N N . CYS A 1 82 ? 6.704 2.770 -17.444 1.00 69.50 82 CYS A N 1
ATOM 645 C CA . CYS A 1 82 ? 8.167 2.663 -17.318 1.00 69.50 82 CYS A CA 1
ATOM 646 C C . CYS A 1 82 ? 8.854 3.809 -16.551 1.00 69.50 82 CYS A C 1
ATOM 648 O O . CYS A 1 82 ? 10.055 4.036 -16.704 1.00 69.50 82 CYS A 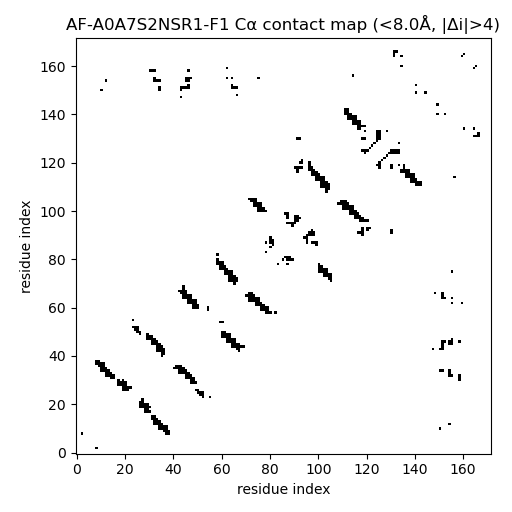O 1
ATOM 650 N N . TRP A 1 83 ? 8.110 4.587 -15.776 1.00 68.81 83 TRP A N 1
ATOM 651 C CA . TRP A 1 83 ? 8.617 5.841 -15.208 1.00 68.81 83 TRP A CA 1
ATOM 652 C C . TRP A 1 83 ? 9.473 5.686 -13.950 1.00 68.81 83 TRP A C 1
ATOM 654 O O . TRP A 1 83 ? 10.020 6.671 -13.457 1.00 68.81 83 TRP A O 1
ATOM 664 N N . ASP A 1 84 ? 9.628 4.461 -13.467 1.00 76.50 84 ASP A N 1
ATOM 665 C CA . ASP A 1 84 ? 10.514 4.054 -12.377 1.00 76.50 84 ASP A CA 1
ATOM 666 C C . ASP A 1 84 ? 11.911 3.648 -12.869 1.00 76.50 84 ASP A C 1
ATOM 668 O O . ASP A 1 84 ? 12.553 2.756 -12.315 1.00 76.50 84 ASP A O 1
ATOM 672 N N . GLY A 1 85 ? 12.374 4.272 -13.956 1.00 79.88 85 GLY A N 1
ATOM 673 C CA . GLY A 1 85 ? 13.610 3.874 -14.628 1.00 79.88 85 GLY A CA 1
ATOM 674 C C . GLY A 1 85 ? 13.494 2.507 -15.306 1.00 79.88 85 GLY A C 1
ATOM 675 O O . GLY A 1 85 ? 14.476 1.773 -15.369 1.00 79.88 85 GLY A O 1
ATOM 676 N N . CYS A 1 86 ? 12.296 2.159 -15.793 1.00 80.75 86 CYS A N 1
ATOM 677 C CA . CYS A 1 86 ? 11.964 0.862 -16.384 1.00 80.75 86 CYS A CA 1
ATOM 678 C C . CYS A 1 86 ? 12.117 -0.344 -15.436 1.00 80.75 86 CYS A C 1
ATOM 680 O O . CYS A 1 86 ? 12.105 -1.477 -15.922 1.00 80.75 86 CYS A O 1
ATOM 682 N N . ARG A 1 87 ? 12.218 -0.143 -14.112 1.00 86.31 87 ARG A N 1
ATOM 683 C CA . ARG A 1 87 ? 12.319 -1.239 -13.131 1.00 86.31 87 ARG A CA 1
ATOM 684 C C . ARG A 1 87 ? 11.110 -2.172 -13.211 1.00 86.31 87 ARG A C 1
ATOM 686 O O . ARG A 1 87 ? 11.283 -3.387 -13.175 1.00 86.31 87 ARG A O 1
ATOM 693 N N . ASN A 1 88 ? 9.914 -1.620 -13.399 1.00 86.75 88 ASN A N 1
ATOM 694 C CA . ASN A 1 88 ? 8.670 -2.369 -13.571 1.00 86.75 88 ASN A CA 1
ATOM 695 C C . ASN A 1 88 ? 8.194 -2.426 -15.029 1.00 86.75 88 ASN A C 1
ATOM 697 O O . ASN A 1 88 ? 7.020 -2.690 -15.299 1.00 86.75 88 ASN A O 1
ATOM 701 N N . CYS A 1 89 ? 9.090 -2.203 -15.997 1.00 84.50 89 CYS A N 1
ATOM 702 C CA . CYS A 1 89 ? 8.760 -2.395 -17.405 1.00 84.50 89 CYS A CA 1
ATOM 703 C C . CYS A 1 89 ? 8.296 -3.842 -17.624 1.00 84.50 89 CYS A C 1
ATOM 705 O O . CYS A 1 89 ? 8.995 -4.786 -17.250 1.00 84.50 89 CYS A O 1
ATOM 707 N N . CYS A 1 90 ? 7.100 -3.998 -18.196 1.00 80.00 90 CYS A N 1
ATOM 708 C CA . CYS A 1 90 ? 6.430 -5.284 -18.383 1.00 80.00 90 CYS A CA 1
ATOM 709 C C . CYS A 1 90 ? 6.195 -6.071 -17.078 1.00 80.00 90 CYS A C 1
ATOM 711 O O . CYS A 1 90 ? 6.063 -7.286 -17.148 1.00 80.00 90 CYS A O 1
ATOM 713 N N . ALA A 1 91 ? 6.147 -5.440 -15.903 1.00 83.69 91 ALA A N 1
ATOM 714 C CA . ALA A 1 91 ? 5.853 -6.130 -14.649 1.00 83.69 91 ALA A CA 1
ATOM 715 C C . ALA A 1 91 ? 4.372 -6.006 -14.235 1.00 83.69 91 ALA A C 1
ATOM 717 O O . ALA A 1 91 ? 3.775 -4.947 -14.435 1.00 83.69 91 ALA A O 1
ATOM 718 N N . PRO A 1 92 ? 3.786 -7.036 -13.599 1.00 81.50 92 PRO A N 1
ATOM 719 C CA . PRO A 1 92 ? 4.276 -8.411 -13.577 1.00 81.50 92 PRO A CA 1
ATOM 720 C C . PRO A 1 92 ? 3.988 -9.076 -14.942 1.00 81.50 92 PRO A C 1
ATOM 722 O O . PRO A 1 92 ? 2.901 -8.915 -15.488 1.00 81.50 92 PRO A O 1
ATOM 725 N N . SER A 1 93 ? 4.945 -9.810 -15.518 1.00 80.50 93 SER A N 1
ATOM 726 C CA . SER A 1 93 ? 4.770 -10.642 -16.725 1.00 80.50 93 SER A CA 1
ATOM 727 C C . SER A 1 93 ? 5.850 -11.720 -16.848 1.00 80.50 93 SER A C 1
ATOM 729 O O . SER A 1 93 ? 6.769 -11.806 -16.039 1.00 80.50 93 SER A O 1
ATOM 731 N N . CYS A 1 94 ? 5.793 -12.525 -17.911 1.00 81.94 94 CYS A N 1
ATOM 732 C CA . CYS A 1 94 ? 6.873 -13.451 -18.257 1.00 81.94 94 CYS A CA 1
ATOM 733 C C . CYS A 1 94 ? 8.213 -12.767 -18.602 1.00 81.94 94 CYS A C 1
ATOM 735 O O . CYS A 1 94 ? 9.239 -13.442 -18.575 1.00 81.94 94 CYS A O 1
ATOM 737 N N . PHE A 1 95 ? 8.225 -11.463 -18.908 1.00 84.00 95 PHE A N 1
ATOM 738 C CA . PHE A 1 95 ? 9.446 -10.695 -19.193 1.00 84.00 95 PHE A CA 1
ATOM 739 C C . PHE A 1 95 ? 9.992 -9.953 -17.969 1.00 84.00 95 PHE A C 1
ATOM 741 O O . PHE A 1 95 ? 11.171 -9.609 -17.938 1.00 84.00 95 PHE A O 1
ATOM 748 N N . ASN A 1 96 ? 9.145 -9.717 -16.968 1.00 87.50 96 ASN A N 1
ATOM 749 C CA . ASN A 1 96 ? 9.527 -9.151 -15.683 1.00 87.50 96 ASN A CA 1
ATOM 750 C C . ASN A 1 96 ? 8.563 -9.677 -14.610 1.00 87.50 96 ASN A C 1
ATOM 752 O O . ASN A 1 96 ? 7.451 -9.164 -14.479 1.00 87.50 96 ASN A O 1
ATOM 756 N N . PRO A 1 97 ? 8.927 -10.744 -13.886 1.00 87.12 97 PRO A N 1
ATOM 757 C CA . PRO A 1 97 ? 7.970 -11.479 -13.075 1.00 87.12 97 PRO A CA 1
ATOM 758 C C . PRO A 1 97 ? 7.557 -10.750 -11.801 1.00 87.12 97 PRO A C 1
ATOM 760 O O . PRO A 1 97 ? 6.593 -11.180 -11.185 1.00 87.12 97 PRO A O 1
ATOM 763 N N . VAL A 1 98 ? 8.234 -9.678 -11.388 1.00 90.00 98 VAL A N 1
ATOM 764 C CA . VAL A 1 98 ? 7.955 -9.023 -10.106 1.00 90.00 98 VAL A CA 1
ATOM 765 C C . VAL A 1 98 ? 7.674 -7.545 -10.326 1.00 90.00 98 VAL A C 1
ATOM 767 O O . VAL A 1 98 ? 8.549 -6.801 -10.753 1.00 90.00 98 VAL A O 1
ATOM 770 N N . LEU A 1 99 ? 6.453 -7.115 -10.005 1.00 89.25 99 LEU A N 1
ATOM 771 C CA . LEU A 1 99 ? 6.115 -5.701 -9.871 1.00 89.25 99 LEU A CA 1
ATOM 772 C C . LEU A 1 99 ? 6.483 -5.246 -8.460 1.00 89.25 99 LEU A C 1
ATOM 774 O O . LEU A 1 99 ? 5.858 -5.682 -7.496 1.00 89.25 99 LEU A O 1
ATOM 778 N N . VAL A 1 100 ? 7.473 -4.366 -8.347 1.00 92.56 100 VAL A N 1
ATOM 779 C CA . VAL A 1 100 ? 7.991 -3.838 -7.082 1.00 92.56 100 VAL A CA 1
ATOM 780 C C . VAL A 1 100 ? 7.447 -2.436 -6.819 1.00 92.56 100 VAL A C 1
ATOM 782 O O . VAL A 1 100 ? 7.703 -1.508 -7.580 1.00 92.56 100 VAL A O 1
ATOM 785 N N . MET A 1 101 ? 6.738 -2.264 -5.709 1.00 93.44 101 MET A N 1
ATOM 786 C CA . MET A 1 101 ? 6.176 -0.995 -5.246 1.00 93.44 101 MET A CA 1
ATOM 787 C C . MET A 1 101 ? 6.913 -0.576 -3.964 1.00 93.44 101 MET A C 1
ATOM 789 O O . MET A 1 101 ? 6.672 -1.164 -2.906 1.00 93.44 101 MET A O 1
ATOM 793 N N . PRO A 1 102 ? 7.857 0.379 -4.030 1.00 94.44 102 PRO A N 1
ATOM 794 C CA . PRO A 1 102 ? 8.702 0.720 -2.892 1.00 94.44 102 PRO A CA 1
ATOM 795 C C . PRO A 1 102 ? 7.902 1.346 -1.745 1.00 94.44 102 PRO A C 1
ATOM 797 O O . PRO A 1 102 ? 7.011 2.169 -1.961 1.00 94.44 102 PRO A O 1
ATOM 800 N N . ILE A 1 103 ? 8.271 0.974 -0.519 1.00 96.38 103 ILE A N 1
ATOM 801 C CA . ILE A 1 103 ? 7.825 1.615 0.720 1.00 96.38 103 ILE A CA 1
ATOM 802 C C . ILE A 1 103 ? 8.884 2.650 1.089 1.00 96.38 103 ILE A C 1
ATOM 804 O O . ILE A 1 103 ? 10.038 2.299 1.343 1.00 96.38 103 ILE A O 1
ATOM 808 N N . LYS A 1 104 ? 8.486 3.918 1.130 1.00 95.69 104 LYS A N 1
ATOM 809 C CA . LYS A 1 104 ? 9.344 5.058 1.449 1.00 95.69 104 LYS A CA 1
ATOM 810 C C . LYS A 1 104 ? 8.990 5.645 2.805 1.00 95.69 104 LYS A C 1
ATOM 812 O O . LYS A 1 104 ? 7.816 5.696 3.169 1.00 95.69 104 LYS A O 1
ATOM 817 N N . VAL A 1 105 ? 9.988 6.119 3.544 1.00 95.94 105 VAL A N 1
ATOM 818 C CA . VAL A 1 105 ? 9.754 6.906 4.764 1.00 95.94 105 VAL A CA 1
ATOM 819 C C . VAL A 1 105 ? 9.201 8.274 4.376 1.00 95.94 105 VAL A C 1
ATOM 821 O O . VAL A 1 105 ? 9.714 8.943 3.471 1.00 95.94 105 VAL A O 1
ATOM 824 N N . ALA A 1 106 ? 8.138 8.700 5.056 1.00 93.19 106 ALA A N 1
ATOM 825 C CA . ALA A 1 106 ? 7.525 9.994 4.806 1.00 93.19 106 ALA A CA 1
ATOM 826 C C . ALA A 1 106 ? 8.522 11.138 5.067 1.00 93.19 106 ALA A C 1
ATOM 828 O O . ALA A 1 106 ? 9.231 11.160 6.069 1.00 93.19 106 ALA A O 1
ATOM 829 N N . GLY A 1 107 ? 8.586 12.106 4.152 1.00 89.94 107 GLY A N 1
ATOM 830 C CA . GLY A 1 107 ? 9.458 13.280 4.268 1.00 89.94 107 GLY A CA 1
ATOM 831 C C . GLY A 1 107 ? 10.897 13.069 3.784 1.00 89.94 107 GLY A C 1
ATOM 832 O O . GLY A 1 107 ? 11.403 13.942 3.084 1.00 89.94 107 GLY A O 1
ATOM 833 N N . SER A 1 108 ? 11.543 11.934 4.086 1.00 92.25 108 SER A N 1
ATOM 834 C CA . SER A 1 108 ? 12.905 11.653 3.587 1.00 92.25 108 SER A CA 1
ATOM 835 C C . SER A 1 108 ? 12.916 11.061 2.174 1.00 92.25 108 SER A C 1
ATOM 837 O O . SER A 1 108 ? 13.852 11.307 1.417 1.00 92.25 108 SER A O 1
ATOM 839 N N . GLY A 1 109 ? 11.883 10.290 1.809 1.00 88.38 109 GLY A N 1
ATOM 840 C CA . GLY A 1 109 ? 11.809 9.583 0.527 1.00 88.38 109 GLY A CA 1
ATOM 841 C C . GLY A 1 109 ? 12.714 8.348 0.432 1.00 88.38 109 GLY A C 1
ATOM 842 O O . GLY A 1 109 ? 12.792 7.742 -0.635 1.00 88.38 109 GLY A O 1
ATOM 843 N N . GLU A 1 110 ? 13.378 7.969 1.526 1.00 94.81 110 GLU A N 1
ATOM 844 C CA . GLU A 1 110 ? 14.242 6.788 1.604 1.00 94.81 110 GLU A CA 1
ATOM 845 C C . GLU A 1 110 ? 13.424 5.500 1.454 1.00 94.81 110 GLU A C 1
ATOM 847 O O . GLU A 1 110 ? 12.452 5.297 2.184 1.00 94.81 110 GLU A O 1
ATOM 852 N N . GLU A 1 111 ? 13.822 4.624 0.525 1.00 95.38 111 GLU A N 1
ATOM 853 C CA . GLU A 1 111 ? 13.218 3.300 0.348 1.00 95.38 111 GLU A CA 1
ATOM 854 C C . GLU A 1 111 ? 13.679 2.351 1.459 1.00 95.38 111 GLU A C 1
ATOM 856 O O . GLU A 1 111 ? 14.857 2.020 1.561 1.00 95.38 111 GLU A O 1
ATOM 861 N N . VAL A 1 112 ? 12.735 1.886 2.273 1.00 96.50 112 VAL A N 1
ATOM 862 C CA . VAL A 1 112 ? 12.998 1.026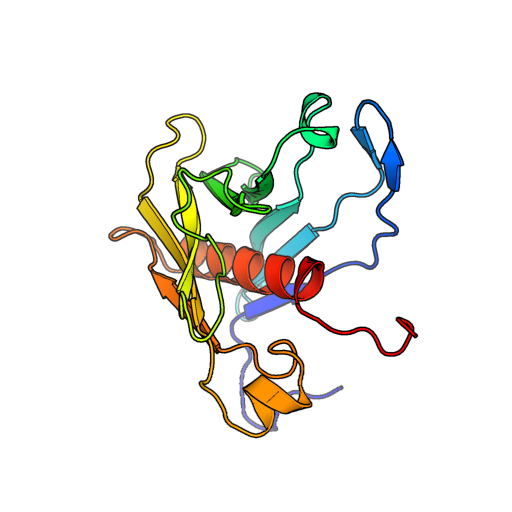 3.442 1.00 96.50 112 VAL A CA 1
ATOM 863 C C . VAL A 1 112 ? 12.395 -0.369 3.312 1.00 96.50 112 VAL A C 1
ATOM 865 O O . VAL A 1 112 ? 12.637 -1.231 4.152 1.00 96.50 112 VAL A O 1
ATOM 868 N N . GLY A 1 113 ? 11.604 -0.606 2.269 1.00 96.50 113 GLY A N 1
ATOM 869 C CA . GLY A 1 113 ? 10.930 -1.871 2.017 1.00 96.50 113 GLY A CA 1
ATOM 870 C C . GLY A 1 113 ? 10.202 -1.857 0.679 1.00 96.50 113 GLY A C 1
ATOM 871 O O . GLY A 1 113 ? 10.350 -0.925 -0.113 1.00 96.50 113 GLY A O 1
ATOM 872 N N . ALA A 1 114 ? 9.394 -2.881 0.422 1.00 96.44 114 ALA A N 1
ATOM 873 C CA . ALA A 1 114 ? 8.605 -2.971 -0.801 1.00 96.44 114 ALA A CA 1
ATOM 874 C C . ALA A 1 114 ? 7.364 -3.850 -0.631 1.00 96.44 114 ALA A C 1
ATOM 876 O O . ALA A 1 114 ? 7.384 -4.844 0.094 1.00 96.44 114 ALA A O 1
ATOM 877 N N . LEU A 1 115 ? 6.306 -3.504 -1.357 1.00 95.69 115 LEU A N 1
ATOM 878 C CA . LEU A 1 115 ? 5.229 -4.421 -1.706 1.00 95.69 115 LEU A CA 1
ATOM 879 C C . LEU A 1 115 ? 5.544 -5.014 -3.080 1.00 95.69 115 LEU A C 1
ATOM 881 O O . LEU A 1 115 ? 5.923 -4.284 -3.993 1.00 95.69 115 LEU A O 1
ATOM 885 N N . GLU A 1 116 ? 5.377 -6.317 -3.252 1.00 93.81 116 GLU A N 1
ATOM 886 C CA . GLU A 1 116 ? 5.704 -6.998 -4.502 1.00 93.81 116 GLU A CA 1
ATOM 887 C C . GLU A 1 116 ? 4.522 -7.816 -5.000 1.00 93.81 116 GLU A C 1
ATOM 889 O O . GLU A 1 116 ? 3.927 -8.557 -4.225 1.00 93.81 116 GLU A O 1
ATOM 894 N N . SER A 1 117 ? 4.212 -7.720 -6.293 1.00 89.19 117 SER A N 1
ATOM 895 C CA . SER A 1 117 ? 3.261 -8.600 -6.979 1.00 89.19 117 SER A CA 1
ATOM 896 C C . SER A 1 117 ? 4.011 -9.527 -7.925 1.00 89.19 117 SER A C 1
ATOM 898 O O . SER A 1 117 ? 4.715 -9.067 -8.825 1.00 89.19 117 SER A O 1
ATOM 900 N N . HIS A 1 118 ? 3.873 -10.830 -7.713 1.00 88.69 118 HIS A N 1
ATOM 901 C CA . HIS A 1 118 ? 4.625 -11.865 -8.413 1.00 88.69 118 HIS A CA 1
ATOM 902 C C . HIS A 1 118 ? 3.773 -12.527 -9.493 1.00 88.69 118 HIS A C 1
ATOM 904 O O . HIS A 1 118 ? 2.729 -13.121 -9.222 1.00 88.69 118 HIS A O 1
ATOM 910 N N . TRP A 1 119 ? 4.257 -12.496 -10.731 1.00 83.94 119 TRP A N 1
ATOM 911 C CA . TRP A 1 119 ? 3.649 -13.189 -11.852 1.00 83.94 119 TRP A CA 1
ATOM 912 C C . TRP A 1 119 ? 3.640 -14.698 -11.585 1.00 83.94 119 TRP A C 1
ATOM 914 O O . TRP A 1 119 ? 4.682 -15.300 -11.321 1.00 83.94 119 TRP A O 1
ATOM 924 N N . PRO A 1 120 ? 2.490 -15.364 -11.720 1.00 79.06 120 PRO A N 1
ATOM 925 C CA . PRO A 1 120 ? 2.348 -16.774 -11.359 1.00 79.06 120 PRO A CA 1
ATOM 926 C C . PRO A 1 120 ? 2.893 -17.770 -12.387 1.00 79.06 120 PRO A C 1
ATOM 928 O O . PRO A 1 120 ? 2.719 -18.978 -12.225 1.00 79.06 120 PRO A O 1
ATOM 931 N N . GLY A 1 121 ? 3.474 -17.280 -13.480 1.00 78.31 121 GLY A N 1
ATOM 932 C CA . GLY A 1 121 ? 3.918 -18.071 -14.626 1.00 78.31 121 GLY A CA 1
ATOM 933 C C . GLY A 1 121 ? 2.834 -18.271 -15.689 1.00 78.31 121 GLY A C 1
ATOM 934 O O . GLY A 1 121 ? 1.684 -17.860 -15.538 1.00 78.31 121 GLY A O 1
ATOM 935 N N . CYS A 1 122 ? 3.204 -18.920 -16.794 1.00 76.06 122 CYS A N 1
ATOM 936 C CA . CYS A 1 122 ? 2.312 -19.227 -17.919 1.00 76.06 122 CYS A CA 1
ATOM 937 C C . CYS A 1 122 ? 1.371 -20.413 -17.620 1.00 76.06 122 CYS A C 1
ATOM 939 O O . CYS A 1 122 ? 1.308 -21.375 -18.380 1.00 76.06 122 CYS A O 1
ATOM 941 N N . ASN A 1 123 ? 0.665 -20.375 -16.490 1.00 72.75 123 ASN A N 1
ATOM 942 C CA . ASN A 1 123 ? -0.366 -21.351 -16.134 1.00 72.75 123 ASN A CA 1
ATOM 943 C C . ASN A 1 123 ? -1.770 -20.788 -16.413 1.00 72.75 123 ASN A C 1
ATOM 945 O O . ASN A 1 123 ? -1.916 -19.630 -16.802 1.00 72.75 123 ASN A O 1
ATOM 949 N N . ILE A 1 124 ? -2.818 -21.587 -16.187 1.00 63.72 124 ILE A N 1
ATOM 950 C CA . ILE A 1 124 ? -4.211 -21.158 -16.404 1.00 63.72 124 ILE A CA 1
ATOM 951 C C . ILE A 1 124 ? -4.558 -19.859 -15.655 1.00 63.72 124 ILE A C 1
ATOM 953 O O . ILE A 1 124 ? -5.350 -19.059 -16.143 1.00 63.72 124 ILE A O 1
ATOM 957 N N . ARG A 1 125 ? -3.924 -19.598 -14.504 1.00 59.00 125 ARG A N 1
ATOM 958 C CA . ARG A 1 125 ? -4.147 -18.378 -13.719 1.00 59.00 125 ARG A CA 1
ATOM 959 C C . ARG A 1 125 ? -3.430 -17.162 -14.315 1.00 59.00 125 ARG A C 1
ATOM 961 O O . ARG A 1 125 ? -4.016 -16.087 -14.339 1.00 59.00 125 ARG A O 1
ATOM 968 N N . GLY A 1 126 ? -2.222 -17.335 -14.854 1.00 59.97 126 GLY A N 1
ATOM 969 C CA . GLY A 1 126 ? -1.497 -16.276 -15.565 1.00 59.97 126 GLY A CA 1
ATOM 970 C C . GLY A 1 126 ? -2.070 -15.972 -16.955 1.00 59.97 126 GLY A C 1
ATOM 971 O O . GLY A 1 126 ? -2.302 -14.814 -17.283 1.00 59.97 126 GLY A O 1
ATOM 972 N N . VAL A 1 127 ? -2.356 -17.002 -17.759 1.00 62.16 127 VAL A N 1
ATOM 973 C CA . VAL A 1 127 ? -2.769 -16.856 -19.170 1.00 62.16 127 VAL A CA 1
ATOM 974 C C . VAL A 1 127 ? -4.275 -16.625 -19.317 1.00 62.16 127 VAL A C 1
ATOM 976 O O . VAL A 1 127 ? -4.683 -15.713 -20.030 1.00 62.16 127 VAL A O 1
ATOM 979 N N . CYS A 1 128 ? -5.126 -17.405 -18.640 1.00 53.44 128 CYS A N 1
ATOM 980 C CA . CYS A 1 128 ? -6.586 -17.288 -18.790 1.00 53.44 128 CYS A CA 1
ATOM 981 C C . CYS A 1 128 ? -7.208 -16.269 -17.821 1.00 53.44 128 CYS A C 1
ATOM 983 O O . CYS A 1 128 ? -8.306 -15.779 -18.071 1.00 53.44 128 CYS A O 1
ATOM 985 N N . GLY A 1 129 ? -6.504 -15.920 -16.740 1.00 55.12 129 GLY A N 1
ATOM 986 C CA . GLY A 1 129 ? -6.885 -14.860 -15.803 1.00 55.12 129 GLY A CA 1
ATOM 987 C C . GLY A 1 129 ? -6.349 -13.469 -16.155 1.00 55.12 129 GLY A C 1
ATOM 988 O O . GLY A 1 129 ? -6.512 -12.560 -15.346 1.00 55.12 129 GLY A O 1
ATOM 989 N N . ALA A 1 130 ? -5.681 -13.310 -17.309 1.00 55.75 130 ALA A N 1
ATOM 990 C CA . ALA A 1 130 ? -4.960 -12.093 -17.708 1.00 55.75 130 ALA A CA 1
ATOM 991 C C . ALA A 1 130 ? -3.993 -11.560 -16.625 1.00 55.75 130 ALA A C 1
ATOM 993 O O . ALA A 1 130 ? -3.826 -10.355 -16.477 1.00 55.75 130 ALA A O 1
ATOM 994 N N . GLY A 1 131 ? -3.403 -12.451 -15.820 1.00 53.88 131 GLY A N 1
ATOM 995 C CA . GLY A 1 131 ? -2.559 -12.080 -14.677 1.00 53.88 131 GLY A CA 1
ATOM 996 C C . GLY A 1 131 ? -3.293 -11.421 -13.496 1.00 53.88 131 GLY A C 1
ATOM 997 O O . GLY A 1 131 ? -2.639 -11.052 -12.531 1.00 53.88 131 GLY A O 1
ATOM 998 N N . MET A 1 132 ? -4.626 -11.286 -13.540 1.00 51.72 132 MET A N 1
ATOM 999 C CA . MET A 1 132 ? -5.442 -10.607 -12.513 1.00 51.72 132 MET A CA 1
ATOM 1000 C C . MET A 1 132 ? -6.199 -11.580 -11.593 1.00 51.72 132 MET A C 1
ATOM 1002 O O . MET A 1 132 ? -6.881 -11.163 -10.665 1.00 51.72 132 MET A O 1
ATOM 1006 N N . ALA A 1 133 ? -6.134 -12.890 -11.860 1.00 51.41 133 ALA A N 1
ATOM 1007 C CA . ALA A 1 133 ? -6.878 -13.907 -11.108 1.00 51.41 133 ALA A CA 1
ATOM 1008 C C . ALA A 1 133 ? -6.092 -14.512 -9.928 1.00 51.41 133 ALA A C 1
ATOM 1010 O O . ALA A 1 133 ? -6.580 -15.441 -9.279 1.00 51.41 133 ALA A O 1
ATOM 1011 N N . ASN A 1 134 ? -4.870 -14.044 -9.658 1.00 56.38 134 ASN A N 1
ATOM 1012 C CA . ASN A 1 134 ? -4.101 -14.476 -8.498 1.00 56.38 134 ASN A CA 1
ATOM 1013 C C . ASN A 1 134 ? -3.170 -13.403 -7.935 1.00 56.38 134 ASN A C 1
ATOM 1015 O O . ASN A 1 134 ? -2.077 -13.128 -8.417 1.00 56.38 134 ASN A O 1
ATOM 1019 N N . ASN A 1 135 ? -3.592 -12.912 -6.789 1.00 69.00 135 ASN A N 1
ATOM 1020 C CA . ASN A 1 135 ? -2.852 -11.997 -5.953 1.00 69.00 135 ASN A CA 1
ATOM 1021 C C . ASN A 1 135 ? -1.725 -12.752 -5.231 1.00 69.00 135 ASN A C 1
ATOM 1023 O O . ASN A 1 135 ? -1.906 -13.240 -4.117 1.00 69.00 135 ASN A O 1
ATOM 1027 N N . ASN A 1 136 ? -0.582 -12.925 -5.901 1.00 83.38 136 ASN A N 1
ATOM 1028 C CA . ASN A 1 136 ? 0.634 -13.475 -5.303 1.00 83.38 136 ASN A CA 1
ATOM 1029 C C . ASN A 1 136 ? 1.508 -12.323 -4.809 1.00 83.38 136 ASN A C 1
ATOM 1031 O O . ASN A 1 136 ? 2.361 -11.818 -5.540 1.00 83.38 136 ASN A O 1
ATOM 1035 N N . TYR A 1 137 ? 1.245 -11.880 -3.584 1.00 89.81 137 TYR A N 1
ATOM 1036 C CA . TYR A 1 137 ? 1.940 -10.744 -3.004 1.00 89.81 137 TYR A CA 1
ATOM 1037 C C . TYR A 1 137 ? 3.014 -11.166 -2.006 1.00 89.81 137 TYR A C 1
ATOM 1039 O O . TYR A 1 137 ? 2.801 -12.060 -1.188 1.00 89.81 137 TYR A O 1
ATOM 1047 N N . ALA A 1 138 ? 4.138 -10.456 -2.031 1.00 93.62 138 ALA A N 1
ATOM 1048 C CA . ALA A 1 138 ? 5.141 -10.480 -0.977 1.00 93.62 138 ALA A CA 1
ATOM 1049 C C . ALA A 1 138 ? 5.286 -9.080 -0.368 1.00 93.62 138 ALA A C 1
ATOM 1051 O O . ALA A 1 138 ? 5.078 -8.065 -1.036 1.00 93.62 138 ALA A O 1
ATOM 1052 N N . VAL A 1 139 ? 5.624 -9.024 0.919 1.00 96.44 139 VAL A N 1
ATOM 1053 C CA . VAL A 1 139 ? 5.868 -7.766 1.631 1.00 96.44 139 VAL A CA 1
ATOM 1054 C C . VAL A 1 139 ? 7.241 -7.822 2.273 1.00 96.44 139 VAL A C 1
ATOM 1056 O O . VAL A 1 139 ? 7.476 -8.585 3.210 1.00 96.44 139 VAL A O 1
ATOM 1059 N N . ASN A 1 140 ? 8.127 -6.959 1.796 1.00 97.19 140 ASN A N 1
ATOM 1060 C CA . ASN A 1 140 ? 9.417 -6.695 2.406 1.00 97.19 140 ASN A CA 1
ATOM 1061 C C . ASN A 1 140 ? 9.228 -5.554 3.403 1.00 97.19 140 ASN A C 1
ATOM 1063 O O . ASN A 1 140 ? 9.281 -4.376 3.042 1.00 97.19 140 ASN A O 1
ATOM 1067 N N . PHE A 1 141 ? 8.933 -5.910 4.653 1.00 97.62 141 PHE A N 1
ATOM 1068 C CA . PHE A 1 141 ? 8.755 -4.928 5.719 1.00 97.62 141 PHE A CA 1
ATOM 1069 C C . PHE A 1 141 ? 10.065 -4.183 6.021 1.00 97.62 141 PHE A C 1
ATOM 1071 O O . PHE A 1 141 ? 11.136 -4.790 5.933 1.00 97.62 141 PHE A O 1
ATOM 1078 N N . PRO A 1 142 ? 9.991 -2.916 6.472 1.00 96.56 142 PRO A N 1
ATOM 1079 C CA . PRO A 1 142 ? 11.152 -2.217 7.004 1.00 96.56 142 PRO A CA 1
ATOM 1080 C C . PRO A 1 142 ? 11.828 -3.034 8.120 1.00 96.56 142 PRO A C 1
ATOM 1082 O O . PRO A 1 142 ? 11.116 -3.580 8.971 1.00 96.56 142 PRO A O 1
ATOM 1085 N N . PRO A 1 143 ? 13.174 -3.114 8.176 1.00 92.62 143 PRO A N 1
ATOM 1086 C CA . PRO A 1 143 ? 13.885 -3.991 9.115 1.00 92.62 143 PRO A CA 1
ATOM 1087 C C . PRO A 1 143 ? 13.526 -3.776 10.591 1.00 92.62 143 PRO A C 1
ATOM 1089 O O . PRO A 1 143 ? 13.536 -4.721 11.375 1.00 92.62 143 PRO A O 1
ATOM 1092 N N . GLN A 1 144 ? 13.188 -2.539 10.964 1.00 93.19 144 GLN A N 1
ATOM 1093 C CA . GLN A 1 144 ? 12.824 -2.149 12.330 1.00 93.19 144 GLN A CA 1
ATOM 1094 C C . GLN A 1 144 ? 11.310 -1.958 12.528 1.00 93.19 144 GLN A C 1
ATOM 1096 O O . GLN A 1 144 ? 10.892 -1.423 13.552 1.00 93.19 144 GLN A O 1
ATOM 1101 N N . ALA A 1 145 ? 10.476 -2.386 11.571 1.00 95.75 145 ALA A N 1
ATOM 1102 C CA . ALA A 1 145 ? 9.031 -2.210 11.666 1.00 95.75 145 ALA A CA 1
ATOM 1103 C C . ALA A 1 145 ? 8.442 -3.001 12.844 1.00 95.75 145 ALA A C 1
ATOM 1105 O O . ALA A 1 145 ? 8.582 -4.230 12.923 1.00 95.75 145 ALA A O 1
ATOM 1106 N N . ASN A 1 146 ? 7.734 -2.304 13.733 1.00 95.88 146 ASN A N 1
ATOM 1107 C CA . ASN A 1 146 ? 6.988 -2.932 14.822 1.00 95.88 146 ASN A CA 1
ATOM 1108 C C . ASN A 1 146 ? 5.691 -3.603 14.309 1.00 95.88 146 ASN A C 1
ATOM 1110 O O . ASN A 1 146 ? 5.328 -3.483 13.137 1.00 95.88 146 ASN A O 1
ATOM 1114 N N . ALA A 1 147 ? 4.990 -4.345 15.172 1.00 94.50 147 ALA A N 1
ATOM 1115 C CA . ALA A 1 147 ? 3.791 -5.094 14.779 1.00 94.50 147 ALA A CA 1
ATOM 1116 C C . ALA A 1 147 ? 2.671 -4.196 14.218 1.00 94.50 147 ALA A C 1
ATOM 1118 O O . ALA A 1 147 ? 2.030 -4.559 13.232 1.00 94.50 147 ALA A O 1
ATOM 1119 N N . GLU A 1 148 ? 2.474 -3.008 14.791 1.00 95.38 148 GLU A N 1
ATOM 1120 C CA . GLU A 1 148 ? 1.447 -2.072 14.333 1.00 95.38 148 GLU A CA 1
ATOM 1121 C C . GLU A 1 148 ? 1.792 -1.479 12.964 1.00 95.38 148 GLU A C 1
ATOM 1123 O O . GLU A 1 148 ? 0.942 -1.428 12.077 1.00 95.38 148 GLU A O 1
ATOM 1128 N N . GLN A 1 149 ? 3.056 -1.103 12.750 1.00 96.81 149 GLN A N 1
ATOM 1129 C CA . GLN A 1 149 ? 3.552 -0.630 11.457 1.00 96.81 149 GLN A CA 1
ATOM 1130 C C . GLN A 1 149 ? 3.380 -1.702 10.382 1.00 96.81 149 GLN A C 1
ATOM 1132 O O . GLN A 1 149 ? 2.930 -1.402 9.279 1.00 96.81 149 GLN A O 1
ATOM 1137 N N . LYS A 1 150 ? 3.660 -2.972 10.702 1.00 97.00 150 LYS A N 1
ATOM 1138 C CA . LYS A 1 150 ? 3.409 -4.092 9.783 1.00 97.00 150 LYS A CA 1
ATOM 1139 C C . LYS A 1 150 ? 1.921 -4.237 9.458 1.00 97.00 150 LYS A C 1
ATOM 1141 O O . LYS A 1 150 ? 1.579 -4.385 8.288 1.00 97.00 150 LYS A O 1
ATOM 1146 N N . ALA A 1 151 ? 1.037 -4.131 10.451 1.00 96.56 151 ALA A N 1
ATOM 1147 C CA . ALA A 1 151 ? -0.410 -4.162 10.236 1.00 96.56 151 ALA A CA 1
ATOM 1148 C C . ALA A 1 151 ? -0.882 -3.010 9.328 1.00 96.56 151 ALA A C 1
ATOM 1150 O O . ALA A 1 151 ? -1.670 -3.220 8.403 1.00 96.56 151 ALA A O 1
ATOM 1151 N N . ARG A 1 152 ? -0.342 -1.803 9.524 1.00 97.38 152 ARG A N 1
ATOM 1152 C CA . ARG A 1 152 ? -0.600 -0.649 8.655 1.00 97.38 152 ARG A CA 1
ATOM 1153 C C . ARG A 1 152 ? -0.073 -0.860 7.232 1.00 97.38 152 ARG A C 1
ATOM 1155 O O . ARG A 1 152 ? -0.801 -0.591 6.281 1.00 97.38 152 ARG A O 1
ATOM 1162 N N . ILE A 1 153 ? 1.124 -1.415 7.056 1.00 97.56 153 ILE A N 1
ATOM 1163 C CA . ILE A 1 153 ? 1.676 -1.756 5.731 1.00 97.56 153 ILE A CA 1
ATOM 1164 C C . ILE A 1 153 ? 0.812 -2.810 5.020 1.00 97.56 153 ILE A C 1
ATOM 1166 O O . ILE A 1 153 ? 0.576 -2.697 3.818 1.00 97.56 153 ILE A O 1
ATOM 1170 N N . LEU A 1 154 ? 0.265 -3.790 5.746 1.00 96.81 154 LEU A N 1
ATOM 1171 C CA . LEU A 1 154 ? -0.692 -4.746 5.175 1.00 96.81 154 LEU A CA 1
ATOM 1172 C C . LEU A 1 154 ? -1.977 -4.060 4.690 1.00 96.81 154 LEU A C 1
ATOM 1174 O O . LEU A 1 154 ? -2.514 -4.441 3.652 1.00 96.81 154 LEU A O 1
ATOM 1178 N N . SER A 1 155 ? -2.439 -3.004 5.368 1.00 96.81 155 SER A N 1
ATOM 1179 C CA . SER A 1 155 ? -3.570 -2.212 4.861 1.00 96.81 155 SER A CA 1
ATOM 1180 C C . SER A 1 155 ? -3.256 -1.515 3.540 1.00 96.81 155 SER A C 1
ATOM 1182 O O . SER A 1 155 ? -4.126 -1.440 2.675 1.00 96.81 155 SER A O 1
ATOM 1184 N N . ALA A 1 156 ? -2.012 -1.066 3.340 1.00 96.62 156 ALA A N 1
ATOM 1185 C CA . ALA A 1 156 ? -1.594 -0.505 2.062 1.00 96.62 156 ALA A CA 1
ATOM 1186 C C . ALA A 1 156 ? -1.595 -1.562 0.963 1.00 96.62 156 ALA A C 1
ATOM 1188 O O . ALA A 1 156 ? -2.130 -1.300 -0.111 1.00 96.62 156 ALA A O 1
ATOM 1189 N N . LEU A 1 157 ? -1.080 -2.764 1.246 1.00 95.31 157 LEU A N 1
ATOM 1190 C CA . LEU A 1 157 ? -1.134 -3.882 0.306 1.00 95.31 157 LEU A CA 1
ATOM 1191 C C . LEU A 1 157 ? -2.569 -4.177 -0.138 1.00 95.31 157 LEU A C 1
ATOM 1193 O O . LEU A 1 157 ? -2.848 -4.188 -1.335 1.00 95.31 157 LEU A O 1
ATOM 1197 N N . HIS A 1 158 ? -3.482 -4.365 0.816 1.00 93.56 158 HIS A N 1
ATOM 1198 C CA . HIS A 1 158 ? -4.878 -4.662 0.507 1.00 93.56 158 HIS A CA 1
ATOM 1199 C C . HIS A 1 158 ? -5.571 -3.510 -0.228 1.00 93.56 158 HIS A C 1
ATOM 1201 O O . HIS A 1 158 ? -6.344 -3.743 -1.154 1.00 93.56 158 HIS A O 1
ATOM 1207 N N . LEU A 1 159 ? -5.308 -2.256 0.148 1.00 93.62 159 LEU A N 1
ATOM 1208 C CA . LEU A 1 159 ? -5.912 -1.114 -0.531 1.00 93.62 159 LEU A CA 1
ATOM 1209 C C . LEU A 1 159 ? -5.415 -0.979 -1.976 1.00 93.62 159 LEU A C 1
ATOM 1211 O O . LEU A 1 159 ? -6.227 -0.719 -2.864 1.00 93.62 159 LEU A O 1
ATOM 1215 N N . VAL A 1 160 ? -4.115 -1.175 -2.217 1.00 91.62 160 VAL A N 1
ATOM 1216 C CA . VAL A 1 160 ? -3.517 -1.187 -3.561 1.00 91.62 160 VAL A CA 1
ATOM 1217 C C . VAL A 1 160 ? -4.131 -2.304 -4.406 1.00 91.62 160 VAL A C 1
ATOM 1219 O O . VAL A 1 160 ? -4.597 -2.037 -5.513 1.00 91.62 160 VAL A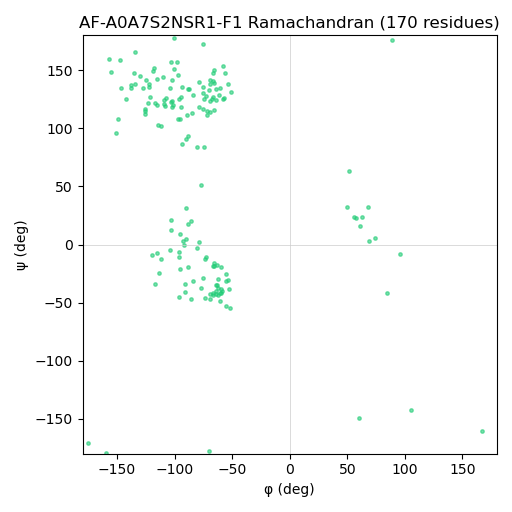 O 1
ATOM 1222 N N . ASP A 1 161 ? -4.212 -3.519 -3.865 1.00 88.00 161 ASP A N 1
ATOM 1223 C CA . ASP A 1 161 ? -4.842 -4.671 -4.516 1.00 88.00 161 ASP A CA 1
ATOM 1224 C C . ASP A 1 161 ? -6.267 -4.356 -5.008 1.00 88.00 161 ASP A C 1
ATOM 1226 O O . ASP A 1 161 ? -6.566 -4.392 -6.205 1.00 88.00 161 ASP A O 1
ATOM 1230 N N . LEU A 1 162 ? -7.117 -3.882 -4.096 1.00 86.38 162 LEU A N 1
ATOM 1231 C CA . LEU A 1 162 ? -8.513 -3.532 -4.375 1.00 86.38 162 LEU A CA 1
ATOM 1232 C C . LEU A 1 162 ? -8.690 -2.323 -5.319 1.00 86.38 162 LEU A C 1
ATOM 1234 O O . LEU A 1 162 ? -9.788 -2.083 -5.844 1.00 86.38 162 LEU A O 1
ATOM 1238 N N . CYS A 1 163 ? -7.649 -1.503 -5.489 1.00 83.06 163 CYS A N 1
ATOM 1239 C CA . CYS A 1 163 ? -7.671 -0.343 -6.379 1.00 83.06 163 CYS A CA 1
ATOM 1240 C C . CYS A 1 163 ? -7.199 -0.667 -7.801 1.00 83.06 163 CYS A C 1
ATOM 1242 O O . CYS A 1 163 ? -7.726 -0.060 -8.735 1.00 83.06 163 CYS A O 1
ATOM 1244 N N . PHE A 1 164 ? -6.242 -1.585 -7.977 1.00 77.00 164 PHE A N 1
ATOM 1245 C CA . PHE A 1 164 ? -5.603 -1.836 -9.278 1.00 77.00 164 PHE A CA 1
ATOM 1246 C C . PHE A 1 164 ? -5.822 -3.233 -9.848 1.00 77.00 164 PHE A C 1
ATOM 1248 O O . PHE A 1 164 ? -5.884 -3.370 -11.069 1.00 77.00 164 PHE A O 1
ATOM 1255 N N . PHE A 1 165 ? -5.907 -4.259 -9.004 1.00 69.94 165 PHE A N 1
ATOM 1256 C CA . PHE A 1 165 ? -5.789 -5.650 -9.443 1.00 69.94 165 PHE A CA 1
ATOM 1257 C C . PHE A 1 165 ? -7.091 -6.439 -9.284 1.00 69.94 165 PHE A C 1
ATOM 1259 O O . PHE A 1 165 ? -7.344 -7.363 -10.057 1.00 69.94 165 PHE A O 1
ATOM 1266 N N . GLU A 1 166 ? -7.976 -6.032 -8.371 1.00 67.19 166 GLU A N 1
ATOM 1267 C CA . GLU A 1 166 ? -9.278 -6.678 -8.211 1.00 67.19 166 GLU A CA 1
ATOM 1268 C C . GLU A 1 166 ? -10.210 -6.419 -9.414 1.00 67.19 166 GLU A C 1
ATOM 1270 O O . GLU A 1 166 ? -10.698 -5.307 -9.645 1.00 67.19 166 GLU A O 1
ATOM 1275 N N . ARG A 1 167 ? -10.529 -7.485 -10.162 1.00 57.19 167 ARG A N 1
ATOM 1276 C CA . ARG A 1 167 ? -11.555 -7.463 -11.214 1.00 57.19 167 ARG A CA 1
ATOM 1277 C C . ARG A 1 167 ? -12.946 -7.392 -10.581 1.00 57.19 167 ARG A C 1
ATOM 1279 O O . ARG A 1 167 ? -13.424 -8.360 -9.993 1.00 57.19 167 ARG A O 1
ATOM 1286 N N . ARG A 1 168 ? -13.644 -6.266 -10.745 1.00 60.12 168 ARG A N 1
ATOM 1287 C CA . ARG A 1 168 ? -15.022 -6.110 -10.242 1.00 60.12 168 ARG A CA 1
ATOM 1288 C C . ARG A 1 168 ? -16.005 -6.805 -11.180 1.00 60.12 168 ARG A C 1
ATOM 1290 O O . ARG A 1 168 ? -15.897 -6.646 -12.392 1.00 60.12 168 ARG A O 1
ATOM 1297 N N . SER A 1 169 ? -17.025 -7.493 -10.654 1.00 54.22 169 SER A N 1
ATOM 1298 C CA . SER A 1 169 ? -18.048 -8.141 -11.505 1.00 54.22 169 SER A CA 1
ATOM 1299 C C . SER A 1 169 ? -18.811 -7.155 -12.409 1.00 54.22 169 SER A C 1
ATOM 1301 O O . SER A 1 169 ? -19.370 -7.557 -13.426 1.00 54.22 169 SER A O 1
ATOM 1303 N N . ASN A 1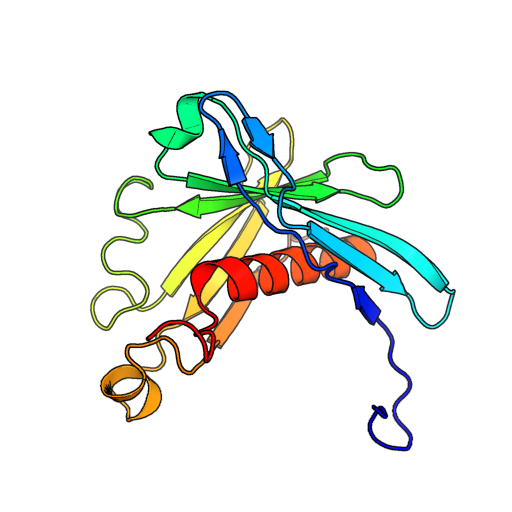 170 ? -18.786 -5.859 -12.071 1.00 51.81 170 ASN A N 1
ATOM 1304 C CA . ASN A 1 170 ? -19.394 -4.774 -12.844 1.00 51.81 170 ASN A CA 1
ATOM 1305 C C . ASN A 1 170 ? -18.448 -4.110 -13.866 1.00 51.81 170 ASN A C 1
ATOM 1307 O O . ASN A 1 170 ? -18.876 -3.192 -14.562 1.00 51.81 170 ASN A O 1
ATOM 1311 N N . GLN A 1 171 ? -17.184 -4.533 -13.970 1.00 49.88 171 GLN A N 1
ATOM 1312 C CA . GLN A 1 171 ? -16.308 -4.152 -15.082 1.00 49.88 171 GLN A CA 1
ATOM 1313 C C . GLN A 1 171 ? -16.516 -5.168 -16.211 1.00 49.88 171 GLN A C 1
ATOM 1315 O O . GLN A 1 171 ? -15.950 -6.263 -16.185 1.00 49.88 171 GLN A O 1
ATOM 1320 N N . LYS A 1 172 ? -17.422 -4.828 -17.136 1.00 39.62 172 LYS A N 1
ATOM 1321 C CA . LYS A 1 172 ? -17.654 -5.577 -18.377 1.00 39.62 172 LYS A CA 1
ATOM 1322 C C . LYS A 1 172 ? -16.590 -5.251 -19.412 1.00 39.62 172 LYS A C 1
ATOM 1324 O O . LYS A 1 172 ? -16.266 -4.050 -19.532 1.00 39.62 172 LYS A O 1
#

Solvent-accessible surface area (backbone atoms only — not comparable to full-atom values): 9665 Å² total; per-residue (Å²): 140,76,74,67,89,90,64,81,67,59,70,44,76,50,64,71,95,53,83,60,40,85,50,84,68,43,54,43,49,51,55,46,26,41,34,28,35,56,82,77,69,42,67,49,22,15,20,35,48,55,69,52,49,67,42,85,75,41,47,49,49,40,33,38,28,24,37,62,84,70,47,66,55,33,32,36,44,42,69,48,65,51,73,66,81,44,70,38,43,64,37,53,31,99,88,23,42,53,25,72,24,43,29,20,39,52,94,76,64,50,73,54,32,31,44,34,40,43,45,81,49,94,41,70,50,27,63,74,35,73,56,50,68,56,91,44,69,49,73,46,68,40,92,82,59,48,74,58,55,48,55,27,52,50,34,41,52,53,50,51,39,67,72,78,46,60,80,52,92,83,68,126

InterPro domains:
  IPR005552 Scramblase [PF03803] (10-167)
  IPR005552 Scramblase [PTHR23248] (10-171)

Sequence (172 aa):
YGWPEGEVPMLQFDRPFRCTMCCCCCLLNPQEMSVKDVTTQTPLGGTKMEWSCPMTVCPYRRFAIFDSFATKEFEVEVPLACWDGCRNCCAPSCFNPVLVMPIKVAGSGEEVGALESHWPGCNIRGVCGAGMANNNYAVNFPPQANAEQKARILSALHLVDLCFFERRSNQK

pLDDT: mean 83.07, std 14.53, range [39.62, 97.69]

Foldseek 3Di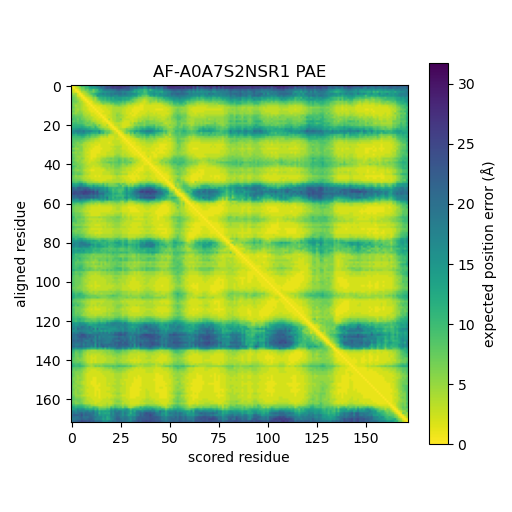:
DDDDPPDDDQKDKDWDDFPWDDDLAAIHRWTWIWMAGPVVRQTQFAKTWGDGNCVVVDQWTKIFQAGSVRHGFKIWTQGHACPVVNLQHVPCDPVNFKRWTFIAGPPVRDGQWTKIFGQPPPDCCVPVVVSLNDRPIDTGDRPPDDPSSVRRVVRVVVSVNVVPRDDDPPPD